Protein AF-A0A1S1V8H4-F1 (afdb_monomer)

Organism: NCBI:txid39480

Structure (mmCIF, N/CA/C/O backbone):
data_AF-A0A1S1V8H4-F1
#
_entry.id   AF-A0A1S1V8H4-F1
#
loop_
_atom_site.group_PDB
_atom_site.id
_atom_site.type_symbol
_atom_site.label_atom_id
_atom_site.label_alt_id
_atom_site.label_comp_id
_atom_site.label_asym_id
_atom_site.label_entity_id
_atom_site.label_seq_id
_atom_site.pdbx_PDB_ins_code
_atom_site.Cartn_x
_atom_site.Cartn_y
_atom_site.Cartn_z
_atom_site.occupancy
_atom_site.B_iso_or_equiv
_atom_site.auth_seq_id
_atom_site.auth_comp_id
_atom_site.auth_asym_id
_atom_site.auth_atom_id
_atom_site.pdbx_PDB_model_num
ATOM 1 N N . MET A 1 1 ? 10.151 -12.649 -5.376 1.00 62.56 1 MET A N 1
ATOM 2 C CA . MET A 1 1 ? 9.591 -11.643 -4.450 1.00 62.56 1 MET A CA 1
ATOM 3 C C . MET A 1 1 ? 9.360 -10.379 -5.255 1.00 62.56 1 MET A C 1
ATOM 5 O O . MET A 1 1 ? 10.288 -9.942 -5.925 1.00 62.56 1 MET A O 1
ATOM 9 N N . ASN A 1 2 ? 8.132 -9.869 -5.281 1.00 81.75 2 ASN A N 1
ATOM 10 C CA . ASN A 1 2 ? 7.792 -8.661 -6.023 1.00 81.75 2 ASN A CA 1
ATOM 11 C C . ASN A 1 2 ? 8.446 -7.441 -5.344 1.00 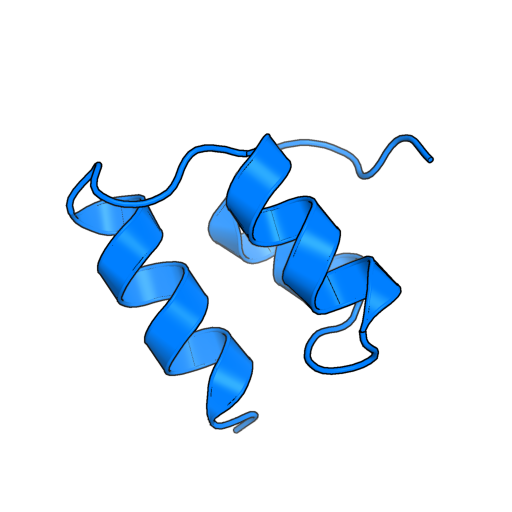81.75 2 ASN A C 1
ATOM 13 O O . ASN A 1 2 ? 8.249 -7.217 -4.149 1.00 81.75 2 ASN A O 1
ATOM 17 N N . VAL A 1 3 ? 9.263 -6.679 -6.078 1.00 93.69 3 VAL A N 1
ATOM 18 C CA . VAL A 1 3 ? 9.976 -5.505 -5.533 1.00 93.69 3 VAL A CA 1
ATOM 19 C C . VAL A 1 3 ? 8.980 -4.466 -5.014 1.00 93.69 3 VAL A C 1
ATOM 21 O O . VAL A 1 3 ? 9.189 -3.879 -3.951 1.00 93.69 3 VAL A O 1
ATOM 24 N N . TRP A 1 4 ? 7.861 -4.293 -5.717 1.00 96.69 4 TRP A N 1
ATOM 25 C CA . TRP A 1 4 ? 6.824 -3.338 -5.345 1.00 96.69 4 TRP A CA 1
ATOM 26 C C . TRP A 1 4 ? 6.067 -3.748 -4.092 1.00 96.69 4 TRP A C 1
ATOM 28 O O . TRP A 1 4 ? 5.756 -2.880 -3.282 1.00 96.69 4 TRP A O 1
ATOM 38 N N . PHE A 1 5 ? 5.851 -5.048 -3.877 1.00 97.19 5 PHE A N 1
ATOM 39 C CA . PHE A 1 5 ? 5.266 -5.549 -2.635 1.00 97.19 5 PHE A CA 1
ATOM 40 C C . PHE A 1 5 ? 6.110 -5.144 -1.423 1.00 97.19 5 PHE A C 1
ATOM 42 O O . PHE A 1 5 ? 5.586 -4.587 -0.462 1.00 97.19 5 PHE A O 1
ATOM 49 N N . GLY A 1 6 ? 7.429 -5.356 -1.484 1.00 97.38 6 GLY A N 1
ATOM 50 C CA . GLY A 1 6 ? 8.328 -5.013 -0.380 1.00 97.38 6 GLY A CA 1
ATOM 51 C C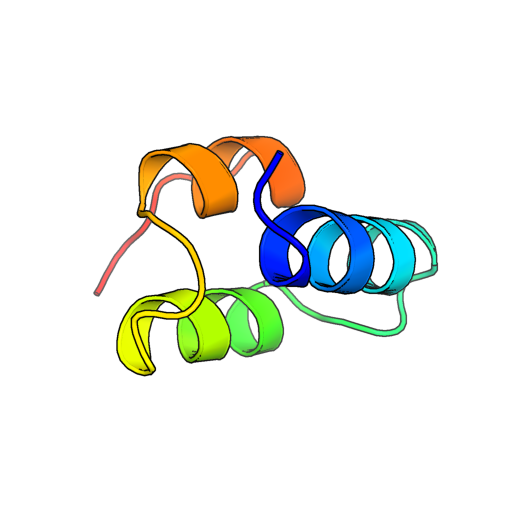 . GLY A 1 6 ? 8.341 -3.514 -0.066 1.00 97.38 6 GLY A C 1
ATOM 52 O O . GLY A 1 6 ? 8.297 -3.126 1.102 1.00 97.38 6 GLY A O 1
ATOM 53 N N . ILE A 1 7 ? 8.359 -2.671 -1.104 1.00 97.12 7 ILE A N 1
ATOM 54 C CA . ILE A 1 7 ? 8.308 -1.211 -0.953 1.00 97.12 7 ILE A CA 1
ATOM 55 C C . ILE A 1 7 ? 6.952 -0.786 -0.382 1.00 97.12 7 ILE A C 1
ATOM 57 O O . ILE A 1 7 ? 6.913 -0.118 0.649 1.00 97.12 7 ILE A O 1
ATOM 61 N N . ALA A 1 8 ? 5.843 -1.205 -0.996 1.00 97.50 8 ALA A N 1
ATOM 62 C CA . ALA A 1 8 ? 4.502 -0.830 -0.559 1.00 97.50 8 ALA A CA 1
ATOM 63 C C . ALA A 1 8 ? 4.237 -1.272 0.885 1.00 97.50 8 ALA A C 1
ATOM 65 O O . ALA A 1 8 ? 3.779 -0.458 1.685 1.00 97.50 8 ALA A O 1
ATOM 66 N N . LYS A 1 9 ? 4.618 -2.505 1.253 1.00 98.00 9 LYS A N 1
ATOM 67 C CA . LYS A 1 9 ? 4.480 -3.005 2.624 1.00 98.00 9 LYS A CA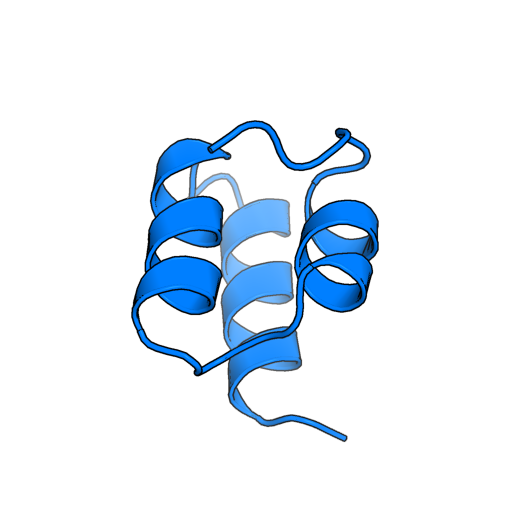 1
ATOM 68 C C . LYS A 1 9 ? 5.281 -2.174 3.618 1.00 98.00 9 LYS A C 1
ATOM 70 O O . LYS A 1 9 ? 4.732 -1.723 4.613 1.0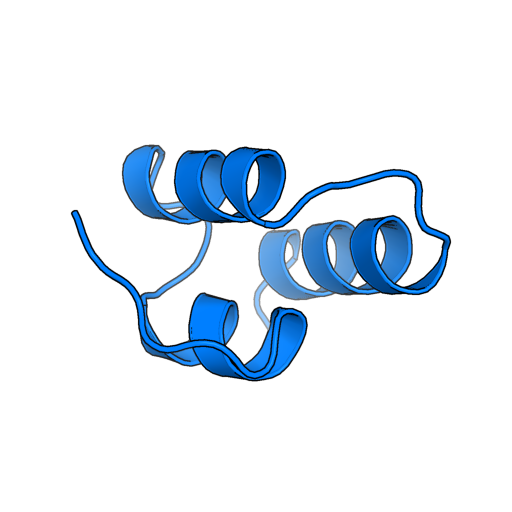0 98.00 9 LYS A O 1
ATOM 75 N N . ARG A 1 10 ? 6.567 -1.931 3.346 1.00 98.06 10 ARG A N 1
ATOM 76 C CA . ARG A 1 10 ? 7.432 -1.162 4.253 1.00 98.06 10 ARG A CA 1
ATOM 77 C C . ARG A 1 10 ? 6.885 0.244 4.493 1.00 98.06 10 ARG A C 1
ATOM 79 O O . ARG A 1 10 ? 6.886 0.712 5.624 1.00 98.06 10 ARG A O 1
ATOM 86 N N . TYR A 1 11 ? 6.434 0.919 3.440 1.00 98.19 11 TYR A N 1
ATOM 87 C CA . TYR A 1 11 ? 5.919 2.285 3.545 1.00 98.19 11 TYR A CA 1
ATOM 88 C C . TYR A 1 11 ? 4.540 2.324 4.216 1.00 98.19 11 TYR A C 1
ATOM 90 O O . TYR A 1 11 ? 4.263 3.260 4.964 1.00 98.19 11 TYR A O 1
ATOM 98 N N . TYR A 1 12 ? 3.708 1.301 4.012 1.00 98.38 12 TYR A N 1
ATOM 99 C CA . TYR A 1 12 ? 2.448 1.136 4.737 1.00 98.38 12 TYR A CA 1
ATOM 100 C C . TYR A 1 12 ? 2.678 0.876 6.232 1.00 98.38 12 TYR A C 1
ATOM 102 O O . TYR A 1 12 ? 2.126 1.588 7.063 1.00 98.38 12 TYR A O 1
ATOM 110 N N . ASP A 1 13 ? 3.577 -0.051 6.584 1.00 98.25 13 ASP A N 1
ATOM 111 C CA . ASP A 1 13 ? 3.944 -0.360 7.976 1.00 98.25 13 ASP A CA 1
ATOM 112 C C . ASP A 1 13 ? 4.522 0.871 8.709 1.00 98.25 13 ASP A C 1
ATOM 114 O O . ASP A 1 13 ? 4.367 1.016 9.919 1.00 98.25 13 ASP A O 1
ATOM 118 N N . MET A 1 14 ? 5.184 1.778 7.981 1.00 98.12 14 MET A N 1
ATOM 119 C CA . MET A 1 14 ? 5.694 3.052 8.507 1.00 98.12 14 MET A CA 1
ATOM 120 C C . MET A 1 14 ? 4.613 4.141 8.643 1.00 98.12 14 MET A C 1
ATOM 122 O O . MET A 1 14 ? 4.924 5.245 9.089 1.00 98.12 14 MET A O 1
ATOM 126 N N . GLY A 1 15 ? 3.373 3.876 8.222 1.00 97.94 15 GLY A N 1
ATOM 127 C CA . GLY A 1 15 ? 2.280 4.853 8.189 1.00 97.94 15 GLY A CA 1
ATOM 128 C C . GLY A 1 15 ? 2.428 5.928 7.107 1.00 97.94 15 GLY A C 1
ATOM 129 O O . GLY A 1 15 ? 1.709 6.923 7.132 1.00 97.94 15 GLY A O 1
ATOM 130 N N . LEU A 1 16 ? 3.361 5.757 6.163 1.00 98.06 16 LEU A N 1
ATOM 131 C CA . LEU A 1 16 ? 3.575 6.692 5.054 1.00 98.06 16 LEU A CA 1
ATOM 132 C C . LEU A 1 16 ? 2.570 6.477 3.925 1.00 98.06 16 LEU A C 1
ATOM 134 O O . LEU A 1 16 ? 2.252 7.418 3.200 1.00 98.06 16 LEU A O 1
ATOM 138 N N . TYR A 1 17 ? 2.095 5.242 3.765 1.00 98.00 17 TYR A N 1
ATOM 139 C CA . TYR A 1 17 ? 1.048 4.894 2.816 1.00 98.00 17 TYR A CA 1
ATOM 140 C C . TYR A 1 17 ? -0.246 4.557 3.533 1.00 98.00 17 TYR A C 1
ATOM 142 O O . TYR A 1 17 ? -0.275 3.800 4.497 1.00 98.00 17 TYR A O 1
ATOM 150 N N . THR A 1 18 ? -1.326 5.109 2.997 1.00 98.19 18 THR A N 1
ATOM 151 C CA . THR A 1 18 ? -2.697 4.728 3.328 1.00 98.19 18 THR A CA 1
ATOM 152 C C . THR A 1 18 ? -3.135 3.538 2.477 1.00 98.19 18 THR A C 1
ATOM 154 O O . THR A 1 18 ? -2.514 3.229 1.457 1.00 98.19 18 THR A O 1
ATOM 157 N N . VAL A 1 19 ? -4.253 2.911 2.841 1.00 97.81 19 VAL A N 1
ATOM 158 C CA . VAL A 1 19 ? -4.886 1.847 2.043 1.00 97.81 19 VAL A CA 1
ATOM 159 C C . VAL A 1 19 ? -5.120 2.301 0.597 1.00 97.81 19 VAL A C 1
ATOM 161 O O . VAL A 1 19 ? -4.816 1.566 -0.341 1.00 97.81 19 VAL A O 1
ATOM 164 N N . GLU A 1 20 ? -5.557 3.546 0.393 1.00 97.44 20 GLU A N 1
ATOM 165 C CA . GLU A 1 20 ? -5.763 4.121 -0.942 1.00 97.44 20 GLU A CA 1
ATOM 166 C C . GLU A 1 20 ? -4.461 4.239 -1.743 1.00 97.44 20 GL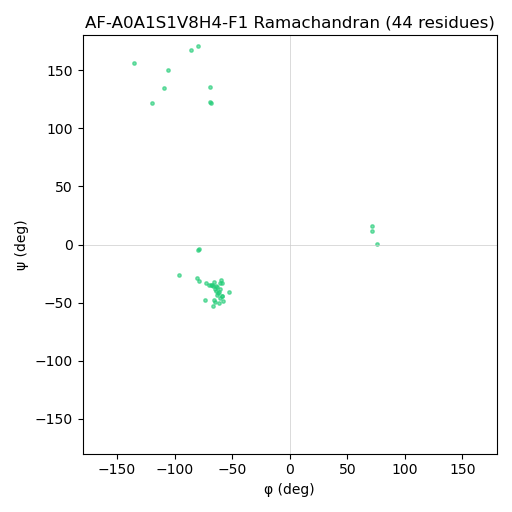U A C 1
ATOM 168 O O . GLU A 1 20 ? -4.448 3.980 -2.948 1.00 97.44 20 GLU A O 1
ATOM 173 N N . ASN A 1 21 ? -3.334 4.545 -1.089 1.00 97.94 21 ASN A N 1
ATOM 174 C CA . ASN A 1 21 ? -2.040 4.505 -1.767 1.00 97.94 21 ASN A CA 1
ATOM 175 C C . ASN A 1 21 ? -1.711 3.083 -2.228 1.00 97.94 21 ASN A C 1
ATOM 177 O O . ASN A 1 21 ? -1.297 2.915 -3.370 1.00 97.94 21 ASN A O 1
ATOM 181 N N . VAL A 1 22 ? -1.949 2.062 -1.399 1.00 97.88 22 VAL A N 1
ATOM 182 C CA . VAL A 1 22 ? -1.695 0.658 -1.768 1.00 97.88 22 VAL A CA 1
ATOM 183 C C . VAL A 1 22 ? -2.635 0.198 -2.896 1.00 97.88 22 VAL A C 1
ATOM 185 O O . VAL A 1 22 ? -2.184 -0.486 -3.817 1.00 97.88 22 VAL A O 1
ATOM 188 N N . LYS A 1 23 ? -3.900 0.652 -2.933 1.00 97.88 23 LYS A N 1
ATOM 189 C CA . LYS A 1 23 ? -4.821 0.389 -4.063 1.00 97.88 23 LYS A CA 1
ATOM 190 C C . LYS A 1 23 ? -4.281 0.910 -5.395 1.00 97.88 23 LYS A C 1
ATOM 192 O O . LYS A 1 23 ? -4.523 0.284 -6.428 1.00 97.88 23 LYS A O 1
ATOM 197 N N . MET A 1 24 ?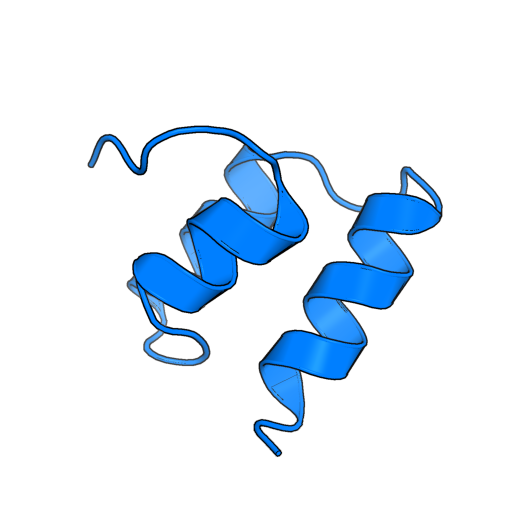 -3.540 2.021 -5.400 1.00 97.69 24 MET A N 1
ATOM 198 C CA . MET A 1 24 ? -2.925 2.546 -6.626 1.00 97.69 24 MET A CA 1
ATOM 199 C C . MET A 1 24 ? -1.851 1.610 -7.189 1.00 97.69 24 MET A C 1
ATOM 201 O O . MET A 1 24 ? -1.736 1.505 -8.408 1.00 97.69 24 MET A O 1
ATOM 205 N N . PHE A 1 25 ? -1.117 0.877 -6.344 1.00 96.94 25 PHE A N 1
ATOM 206 C CA . PHE A 1 25 ? -0.161 -0.133 -6.814 1.00 96.94 25 PHE A CA 1
ATOM 207 C C . PHE A 1 25 ? -0.869 -1.320 -7.475 1.00 96.94 25 PHE A C 1
ATOM 209 O O . PHE A 1 25 ? -0.365 -1.838 -8.468 1.00 96.94 25 PHE A O 1
ATOM 216 N N . VAL A 1 26 ? -2.058 -1.701 -6.989 1.00 97.25 26 VAL A N 1
ATOM 217 C CA . VAL A 1 26 ? -2.904 -2.706 -7.658 1.00 97.25 26 VAL A CA 1
ATOM 218 C C . VAL A 1 26 ? -3.377 -2.186 -9.014 1.00 97.25 26 VAL A C 1
ATOM 220 O O . VAL A 1 26 ? -3.203 -2.854 -10.029 1.00 97.25 26 VAL A O 1
ATOM 223 N N . LYS A 1 27 ? -3.912 -0.956 -9.060 1.00 97.12 27 LYS A N 1
ATOM 224 C CA . LYS A 1 27 ? -4.396 -0.323 -10.305 1.00 97.12 27 LYS A CA 1
ATOM 225 C C . LYS A 1 27 ? -3.288 -0.157 -11.350 1.00 97.12 27 LYS A C 1
ATOM 227 O O . LYS A 1 27 ? -3.555 -0.270 -12.541 1.00 97.12 27 LYS A O 1
ATOM 232 N N . ALA A 1 28 ? -2.054 0.082 -10.911 1.00 96.31 28 ALA A N 1
ATOM 233 C CA . ALA A 1 28 ? -0.880 0.175 -11.774 1.00 96.31 28 ALA A CA 1
ATOM 234 C C . ALA A 1 28 ? -0.304 -1.193 -12.196 1.00 96.31 28 ALA A C 1
ATOM 236 O O . ALA A 1 28 ? 0.645 -1.233 -12.975 1.00 96.31 28 ALA A O 1
ATOM 237 N N . GLY A 1 29 ? -0.843 -2.307 -11.685 1.00 96.38 29 GLY A N 1
ATOM 238 C CA . GLY A 1 29 ? -0.339 -3.657 -11.956 1.00 96.38 29 GLY A CA 1
ATOM 239 C C . GLY A 1 29 ? 0.999 -3.968 -11.282 1.00 96.38 29 GLY A C 1
ATOM 240 O O . GLY A 1 29 ? 1.673 -4.922 -11.664 1.00 96.38 29 GLY A O 1
ATOM 241 N N . TYR A 1 30 ? 1.407 -3.165 -10.296 1.00 96.75 30 TYR A N 1
ATOM 242 C CA . TYR A 1 30 ? 2.657 -3.361 -9.568 1.00 96.75 30 TYR A CA 1
ATOM 243 C C . TYR A 1 30 ? 2.558 -4.441 -8.503 1.00 96.75 30 TYR A C 1
ATOM 245 O O . TYR A 1 30 ? 3.558 -5.099 -8.238 1.00 96.75 30 TYR A O 1
ATOM 253 N N . ILE A 1 31 ? 1.385 -4.622 -7.901 1.00 97.38 31 ILE A N 1
ATOM 254 C CA . ILE A 1 31 ? 1.103 -5.693 -6.941 1.00 97.38 31 ILE A CA 1
ATOM 255 C C . ILE A 1 31 ? -0.249 -6.336 -7.255 1.00 97.38 31 ILE A C 1
ATOM 257 O O . ILE A 1 31 ? -1.109 -5.700 -7.868 1.00 97.38 31 ILE A O 1
ATOM 261 N N . SER A 1 32 ? -0.445 -7.585 -6.839 1.00 97.38 32 SER A N 1
ATOM 262 C CA . SER A 1 32 ? -1.728 -8.280 -6.991 1.00 97.38 32 SER A CA 1
ATOM 263 C C . SER A 1 32 ? -2.754 -7.872 -5.922 1.00 97.38 32 SER A C 1
ATOM 265 O O . SER A 1 32 ? -2.434 -7.190 -4.945 1.00 97.38 32 SER A O 1
ATOM 267 N N . ILE A 1 33 ? -4.005 -8.310 -6.094 1.00 97.62 33 ILE A N 1
ATOM 268 C CA . ILE A 1 33 ? -5.056 -8.138 -5.079 1.00 97.62 33 I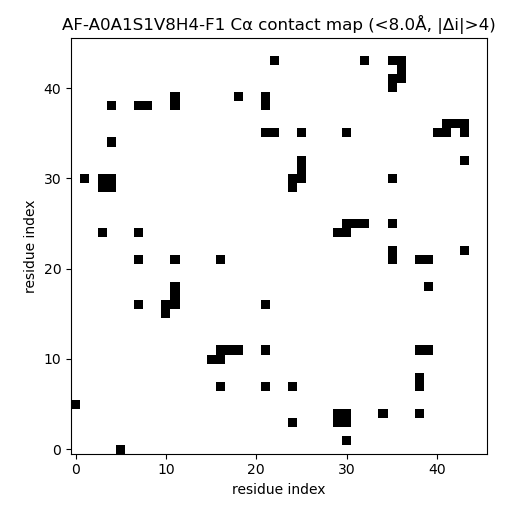LE A CA 1
ATOM 269 C C . ILE A 1 33 ? -4.672 -8.875 -3.788 1.00 97.62 33 ILE A C 1
ATOM 271 O O . ILE A 1 33 ? -4.816 -8.324 -2.703 1.00 97.62 33 ILE A O 1
ATOM 275 N N . GLU A 1 34 ? -4.114 -10.080 -3.889 1.00 97.06 34 GLU A N 1
ATOM 276 C CA . GLU A 1 34 ? -3.667 -10.864 -2.733 1.00 97.06 34 GLU A CA 1
ATOM 277 C C . GLU A 1 34 ? -2.527 -10.163 -1.984 1.00 97.06 34 GLU A C 1
ATOM 279 O O . GLU A 1 34 ? -2.503 -10.138 -0.755 1.00 97.06 34 GLU A O 1
ATOM 284 N N . GLU A 1 35 ? -1.596 -9.554 -2.718 1.00 97.69 35 GLU A N 1
ATOM 285 C CA . GLU A 1 35 ? -0.516 -8.747 -2.149 1.00 97.69 35 GLU A CA 1
ATOM 286 C C . GLU A 1 35 ? -1.057 -7.494 -1.437 1.00 97.69 35 GLU A C 1
ATOM 288 O O . GLU A 1 35 ? -0.580 -7.152 -0.356 1.00 97.69 35 GLU A O 1
ATOM 293 N N . PHE A 1 36 ? -2.090 -6.841 -1.977 1.00 98.19 36 PHE A N 1
ATOM 294 C CA . PHE A 1 36 ? -2.790 -5.749 -1.293 1.00 98.19 36 PHE A CA 1
ATOM 295 C C . PHE A 1 36 ? -3.416 -6.198 0.034 1.00 98.19 36 PHE A C 1
ATOM 297 O O . PHE A 1 36 ? -3.235 -5.518 1.050 1.00 98.19 36 PHE A O 1
AT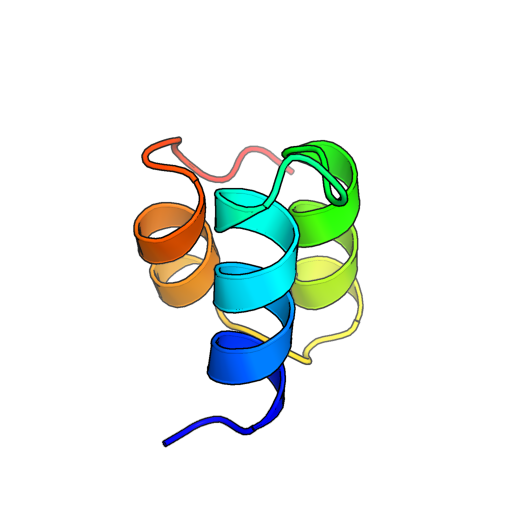OM 304 N N . GLU A 1 37 ? -4.106 -7.343 0.049 1.00 98.06 37 GLU A N 1
ATOM 305 C CA . GLU A 1 37 ? -4.719 -7.880 1.271 1.00 98.06 37 GLU A CA 1
ATOM 306 C C . GLU A 1 37 ? -3.652 -8.216 2.324 1.00 98.06 37 GLU A C 1
ATOM 308 O O . GLU A 1 37 ? -3.848 -7.965 3.510 1.00 98.06 37 GLU A O 1
ATOM 313 N N . GLN A 1 38 ? -2.485 -8.719 1.906 1.00 97.81 38 GLN A N 1
ATOM 314 C CA . GLN A 1 38 ? -1.363 -8.996 2.812 1.00 97.81 38 GLN A CA 1
ATOM 315 C C . GLN A 1 38 ? -0.727 -7.733 3.404 1.00 97.81 38 GLN A C 1
ATOM 317 O O . GLN A 1 38 ? -0.249 -7.767 4.538 1.00 97.81 38 GLN A O 1
ATOM 322 N N . ILE A 1 39 ? -0.672 -6.638 2.642 1.00 97.88 39 ILE A N 1
ATOM 323 C CA . ILE A 1 39 ? -0.107 -5.368 3.116 1.00 97.88 39 ILE A CA 1
ATOM 324 C C . ILE A 1 39 ? -1.063 -4.693 4.096 1.00 97.88 39 ILE A C 1
ATOM 326 O O . ILE A 1 39 ? -0.635 -4.229 5.149 1.00 97.88 39 ILE A O 1
ATOM 330 N N . THR A 1 40 ? -2.341 -4.617 3.733 1.00 97.69 40 THR A N 1
ATOM 331 C CA . THR A 1 40 ? -3.318 -3.762 4.420 1.00 97.69 40 THR A CA 1
ATOM 332 C C . THR A 1 40 ? -4.136 -4.499 5.474 1.00 97.69 40 THR A C 1
ATOM 334 O O . THR A 1 40 ? -4.606 -3.872 6.420 1.00 97.69 40 THR A O 1
ATOM 337 N N . GLY A 1 41 ? -4.304 -5.817 5.327 1.00 97.62 41 GLY A N 1
ATOM 338 C CA . GLY A 1 41 ? -5.263 -6.614 6.093 1.00 97.62 41 GLY A CA 1
ATOM 339 C C . GLY A 1 41 ? -6.716 -6.441 5.636 1.00 97.62 41 GLY A C 1
ATOM 340 O O . GLY A 1 41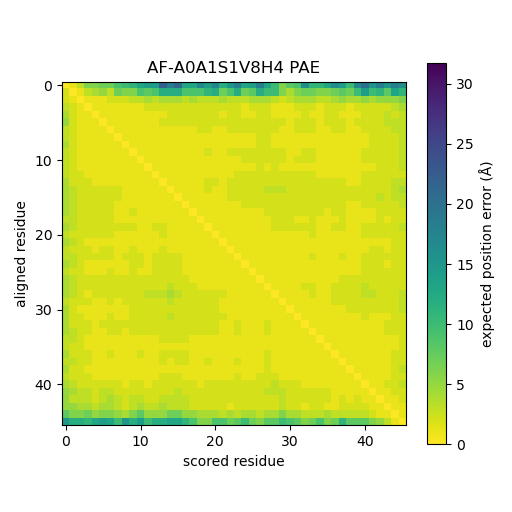 ? -7.612 -7.059 6.210 1.00 97.62 41 GLY A O 1
ATOM 341 N N . GLU A 1 42 ? -6.966 -5.623 4.611 1.00 96.56 42 GLU A N 1
ATOM 342 C CA . GLU A 1 42 ? -8.301 -5.308 4.107 1.00 96.56 42 GLU A CA 1
ATOM 343 C C . GLU A 1 42 ? -8.582 -6.012 2.781 1.00 96.56 42 GLU A C 1
ATOM 345 O O . GLU A 1 42 ? -7.684 -6.236 1.971 1.00 96.56 42 GLU A O 1
ATOM 350 N N . LYS A 1 43 ? -9.856 -6.332 2.529 1.00 96.62 43 LYS A N 1
ATOM 351 C CA . LYS A 1 43 ? -10.302 -6.850 1.231 1.00 96.62 43 LYS A CA 1
ATOM 352 C C . LYS A 1 43 ? -10.217 -5.759 0.169 1.00 96.62 43 LYS A C 1
ATOM 354 O O . LYS A 1 43 ? -10.659 -4.634 0.397 1.00 96.62 43 LYS A O 1
ATOM 359 N N . TYR A 1 44 ? -9.691 -6.093 -1.010 1.00 95.44 44 TYR A N 1
ATOM 360 C CA . TYR A 1 44 ? -9.673 -5.144 -2.121 1.00 95.44 44 TYR A CA 1
ATOM 361 C C . TYR A 1 44 ? -11.098 -4.890 -2.624 1.00 95.44 44 TYR A C 1
ATOM 363 O O . TYR A 1 44 ? -11.791 -5.809 -3.061 1.00 95.44 44 TYR A O 1
ATOM 371 N N . VAL A 1 45 ? -11.514 -3.626 -2.589 1.00 92.62 45 VAL A N 1
ATOM 372 C CA . VAL A 1 45 ? -12.762 -3.141 -3.188 1.00 92.62 45 VAL A CA 1
ATOM 373 C C . VAL A 1 45 ? -12.383 -2.097 -4.235 1.00 92.62 45 VAL A C 1
ATOM 375 O O . VAL A 1 45 ? -11.669 -1.141 -3.908 1.00 92.62 45 VAL A O 1
ATOM 378 N N . ALA A 1 46 ? -12.802 -2.344 -5.480 1.00 76.62 46 ALA A N 1
ATOM 379 C CA . ALA A 1 46 ? -12.455 -1.555 -6.665 1.00 76.62 46 ALA A CA 1
ATOM 380 C C . ALA A 1 46 ? -13.005 -0.120 -6.622 1.00 76.62 46 ALA A C 1
ATOM 382 O O . ALA A 1 46 ? -14.159 0.046 -6.168 1.00 76.62 46 ALA A O 1
#

pLDDT: mean 95.75, std 6.29, range [62.56, 98.38]

Sequence (46 aa):
MNVWFGIAKRYYDMGLYTVENVKMFVKAGYISIEEFEQITGEKYVA

Secondary structure (DSSP, 8-state):
--HHHHHHHHHHHTTSS-HHHHHHHHHTTSS-HHHHHHHHSS----

Solvent-accessible surface area (backbone atoms only — not comparable to full-atom values): 2793 Å² total; per-residue (Å²): 132,62,69,51,48,57,52,52,35,54,38,34,77,69,68,76,37,52,70,70,54,52,51,49,37,38,76,69,67,58,35,50,66,70,54,43,27,72,59,67,74,46,82,85,78,135

InterPro domains:
  IPR010022 Protein of unknown function XkdX [PF09693] (7-44)
  IPR010022 Protein of unknown function XkdX [TIGR01669] (4-44)

Mean predicted aligned error: 2.17 Å

Foldseek 3Di:
DQPVLVVLLVCVVVVNDDLVNLVVCCVVVSDDQVSSCVRHVDHDDD

Nearest PDB structures (foldseek):
  2xf6-assembly1_A  TM=8.840E-01  e=3.343E-01  Bacillus phage SPP1
  2xf5-assembly1_A  TM=8.863E-01  e=8.366E-01  Bacillus phage SPP1
  2xf7-assembly1_B  TM=8.799E-01  e=1.323E+00  Bacillus phage SPP1

Radius of gyration: 9.06 Å; Cα contacts (8 Å, |Δi|>4): 43; chains: 1; bounding box: 23×18×20 Å